Protein AF-A0A501W677-F1 (afdb_monomer)

Structure (mmCIF, N/CA/C/O backbone):
data_AF-A0A501W677-F1
#
_entry.id   AF-A0A501W677-F1
#
loop_
_atom_site.group_PDB
_atom_site.id
_atom_site.type_symbol
_atom_site.label_atom_id
_atom_site.label_alt_id
_atom_site.label_comp_id
_atom_site.label_asym_id
_atom_site.label_entity_id
_atom_site.label_seq_id
_atom_site.pdbx_PDB_ins_code
_atom_site.Cartn_x
_atom_site.Cartn_y
_atom_site.Cartn_z
_atom_site.occupancy
_atom_site.B_iso_or_equiv
_atom_site.auth_seq_id
_atom_site.auth_comp_id
_atom_site.auth_asym_id
_atom_site.auth_atom_id
_atom_site.pdbx_PDB_model_num
ATOM 1 N N . PRO A 1 1 ? 9.034 -8.618 4.615 1.00 73.69 1 PRO A N 1
ATOM 2 C CA . PRO A 1 1 ? 8.570 -7.218 4.753 1.00 73.69 1 PRO A CA 1
ATOM 3 C C . PRO A 1 1 ? 7.466 -7.107 5.815 1.00 73.69 1 PRO A C 1
ATOM 5 O O . PRO A 1 1 ? 6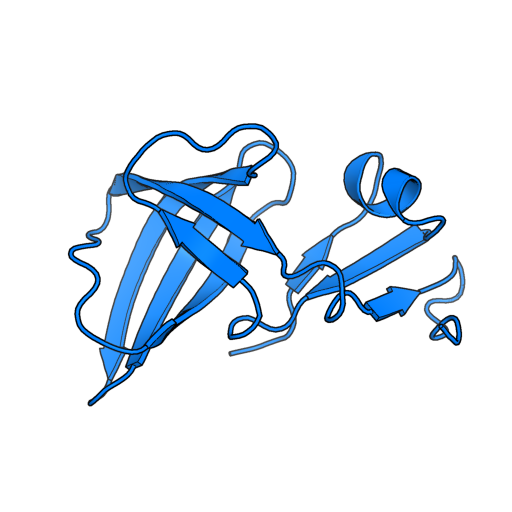.708 -8.055 6.017 1.00 73.69 1 PRO A O 1
ATO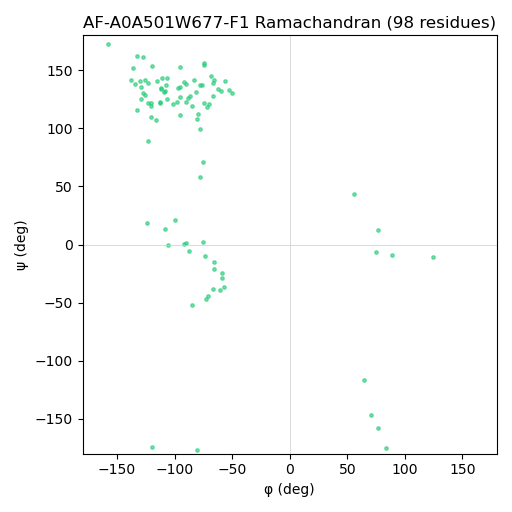M 8 N N . THR A 1 2 ? 7.439 -5.993 6.546 1.00 88.38 2 THR A N 1
ATOM 9 C CA . THR A 1 2 ? 6.465 -5.740 7.617 1.00 88.38 2 THR A CA 1
ATOM 10 C C . THR A 1 2 ? 5.088 -5.397 7.046 1.00 88.38 2 THR A C 1
ATOM 12 O O . THR A 1 2 ? 4.974 -4.957 5.904 1.00 88.38 2 THR A O 1
ATOM 15 N N . MET A 1 3 ? 4.039 -5.624 7.841 1.00 95.44 3 MET A N 1
ATOM 16 C CA . MET A 1 3 ? 2.665 -5.229 7.512 1.00 95.44 3 MET A CA 1
ATOM 17 C C . MET A 1 3 ? 2.590 -3.724 7.223 1.00 95.44 3 MET A C 1
ATOM 19 O O . MET A 1 3 ? 3.217 -2.940 7.935 1.00 95.44 3 MET A O 1
ATOM 23 N N . ASN A 1 4 ? 1.793 -3.324 6.234 1.00 97.75 4 ASN A N 1
ATOM 24 C CA . ASN A 1 4 ? 1.443 -1.922 6.036 1.00 97.75 4 ASN A CA 1
ATOM 25 C C . ASN A 1 4 ? 0.229 -1.579 6.886 1.00 97.75 4 ASN A C 1
ATOM 27 O O . ASN A 1 4 ? -0.786 -2.265 6.769 1.00 97.75 4 ASN A O 1
ATOM 31 N N . PHE A 1 5 ? 0.315 -0.520 7.684 1.00 96.88 5 PHE A N 1
ATOM 32 C CA . PHE A 1 5 ? -0.824 0.034 8.406 1.00 96.88 5 PHE A CA 1
ATOM 33 C C . PHE A 1 5 ? -1.214 1.370 7.788 1.00 96.88 5 PHE A C 1
ATOM 35 O O . PHE A 1 5 ? -0.358 2.217 7.548 1.00 96.88 5 PHE A O 1
ATOM 42 N N . VAL A 1 6 ? -2.503 1.536 7.512 1.00 96.94 6 VAL A N 1
ATOM 43 C CA . VAL A 1 6 ? -3.066 2.740 6.903 1.00 96.94 6 VAL A CA 1
ATOM 44 C C . VAL A 1 6 ? -4.245 3.201 7.746 1.00 96.94 6 VAL A C 1
ATOM 46 O O . VAL A 1 6 ? -5.080 2.390 8.137 1.00 96.94 6 VAL A O 1
ATOM 49 N N . GLU A 1 7 ? -4.326 4.502 8.000 1.00 96.56 7 GLU A N 1
ATOM 50 C CA . GLU A 1 7 ? -5.344 5.123 8.853 1.00 96.56 7 GLU A CA 1
ATOM 51 C C . GLU A 1 7 ? -6.188 6.153 8.080 1.00 96.56 7 GLU A C 1
ATOM 53 O O . GLU A 1 7 ? -6.071 6.326 6.859 1.00 96.56 7 GLU A O 1
ATOM 58 N N . GLY A 1 8 ? -7.067 6.852 8.801 1.00 95.06 8 GLY A N 1
ATOM 59 C CA . GLY A 1 8 ? -7.781 8.021 8.298 1.00 95.06 8 GLY A CA 1
ATOM 60 C C . GLY A 1 8 ? -8.845 7.682 7.246 1.00 95.06 8 GLY A C 1
ATOM 61 O O . GLY A 1 8 ? -9.461 6.615 7.308 1.00 95.06 8 GLY A O 1
ATOM 62 N N . PRO A 1 9 ? -9.089 8.565 6.255 1.00 94.75 9 PRO A N 1
ATOM 63 C CA . PRO A 1 9 ? -10.175 8.386 5.288 1.00 94.75 9 PRO A CA 1
ATOM 64 C C . PRO A 1 9 ? -10.092 7.092 4.476 1.00 94.75 9 PRO A C 1
ATOM 66 O O . PRO A 1 9 ? -11.110 6.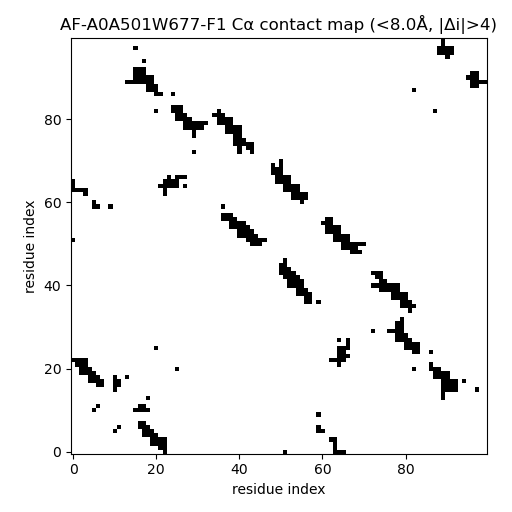620 3.981 1.00 94.75 9 PRO A O 1
ATOM 69 N N . THR A 1 10 ? -8.894 6.523 4.318 1.00 94.75 10 THR A N 1
ATOM 70 C CA . THR A 1 10 ? -8.719 5.242 3.625 1.00 94.75 10 THR A CA 1
ATOM 71 C C . THR A 1 10 ? -9.228 4.093 4.487 1.00 94.75 10 THR A C 1
ATOM 73 O O . THR A 1 10 ? -9.989 3.272 3.989 1.00 94.75 10 THR A O 1
ATOM 76 N N . ALA A 1 11 ? -8.861 4.059 5.772 1.00 95.62 11 ALA A N 1
ATOM 77 C CA . ALA A 1 11 ? -9.320 3.033 6.707 1.00 95.62 11 ALA A CA 1
ATOM 78 C C . ALA A 1 11 ? -10.826 3.135 6.987 1.00 95.62 11 ALA A C 1
ATOM 80 O O . ALA A 1 11 ? -11.519 2.120 7.003 1.00 95.62 11 ALA A O 1
ATOM 81 N N . ALA A 1 12 ? -11.351 4.361 7.082 1.00 95.19 12 ALA A N 1
ATOM 82 C CA . ALA A 1 12 ? -12.772 4.616 7.303 1.00 95.19 12 ALA A CA 1
ATOM 83 C C . ALA A 1 12 ? -13.675 4.015 6.208 1.00 95.19 12 ALA A C 1
ATOM 85 O O . ALA A 1 12 ? -14.801 3.629 6.496 1.00 95.19 12 ALA A O 1
ATOM 86 N N . ARG A 1 13 ? -13.185 3.870 4.964 1.00 93.50 13 ARG A N 1
ATOM 87 C CA . ARG A 1 13 ? -13.920 3.189 3.873 1.00 93.50 13 ARG A CA 1
ATOM 88 C C . ARG A 1 13 ? -14.131 1.692 4.114 1.00 93.50 13 ARG A C 1
ATOM 90 O O . ARG A 1 13 ? -14.930 1.086 3.412 1.00 93.50 13 ARG A O 1
ATOM 97 N N . TYR A 1 14 ? -13.402 1.112 5.062 1.00 93.88 14 TYR A N 1
ATOM 98 C CA . TYR A 1 14 ? -13.492 -0.291 5.458 1.00 93.88 14 TYR A CA 1
ATOM 99 C C . TYR A 1 14 ? -14.135 -0.466 6.841 1.00 93.88 14 TYR A C 1
ATOM 101 O O . TYR A 1 14 ? -14.041 -1.553 7.411 1.00 93.88 14 TYR A O 1
ATOM 109 N N . ASP A 1 15 ? -14.767 0.577 7.391 1.00 95.31 15 ASP A N 1
ATOM 110 C CA . ASP A 1 15 ? -15.335 0.588 8.745 1.00 95.31 15 ASP A CA 1
ATOM 111 C C . ASP A 1 15 ? -14.292 0.240 9.825 1.00 95.31 15 ASP A C 1
ATOM 113 O O . ASP A 1 15 ? -14.540 -0.557 10.730 1.00 95.31 15 ASP A O 1
ATOM 117 N N . ALA A 1 16 ? -13.088 0.810 9.704 1.00 96.88 16 ALA A N 1
ATOM 118 C CA . ALA A 1 16 ? -11.974 0.576 10.618 1.00 96.88 16 ALA A CA 1
ATOM 119 C C . ALA A 1 16 ? -11.250 1.881 10.979 1.00 96.88 16 ALA A C 1
ATOM 121 O O . ALA A 1 16 ? -11.194 2.810 10.170 1.00 96.88 16 ALA A O 1
ATOM 122 N N . GLN A 1 17 ? -10.644 1.927 12.170 1.00 97.62 17 GLN A N 1
ATOM 123 C CA . GLN A 1 17 ? -9.721 3.007 12.540 1.00 97.62 17 GLN A CA 1
ATOM 124 C C . GLN A 1 17 ? -8.416 2.876 11.748 1.00 97.62 17 GLN A C 1
ATOM 126 O O . GLN A 1 17 ? -7.906 3.849 11.190 1.00 97.62 17 GLN A O 1
ATOM 131 N N . THR A 1 18 ? -7.924 1.642 11.664 1.00 97.81 18 THR A N 1
ATOM 132 C CA . THR A 1 18 ? -6.699 1.284 10.959 1.00 97.81 18 THR A CA 1
ATOM 133 C C . THR A 1 18 ? -6.970 0.047 10.115 1.00 97.81 18 THR A C 1
ATOM 135 O O . THR A 1 18 ? -7.616 -0.903 10.561 1.00 97.81 18 THR A O 1
ATOM 138 N N . ILE A 1 19 ? -6.452 0.030 8.892 1.00 97.44 19 ILE A N 1
ATOM 139 C CA . ILE A 1 19 ? -6.380 -1.180 8.079 1.00 97.44 19 ILE A CA 1
ATOM 140 C C . ILE A 1 19 ? -4.943 -1.679 8.007 1.00 97.44 19 ILE A C 1
ATOM 142 O O . ILE A 1 19 ? -3.998 -0.897 7.932 1.00 97.44 19 ILE A O 1
ATOM 146 N N . GLY A 1 20 ? -4.786 -2.995 8.008 1.00 97.44 20 GLY A N 1
ATOM 147 C CA . GLY A 1 20 ? -3.531 -3.674 7.750 1.00 97.44 20 GLY A CA 1
ATOM 148 C C . GLY A 1 20 ? -3.565 -4.361 6.391 1.00 97.44 20 GLY A C 1
ATOM 149 O O . GLY A 1 20 ? -4.493 -5.119 6.106 1.00 97.44 20 GLY A O 1
ATOM 150 N N . VAL A 1 21 ? -2.525 -4.181 5.579 1.00 97.62 21 VAL A N 1
ATOM 151 C CA . VAL A 1 21 ? -2.354 -4.893 4.305 1.00 97.62 21 VAL A CA 1
ATOM 152 C C . VAL 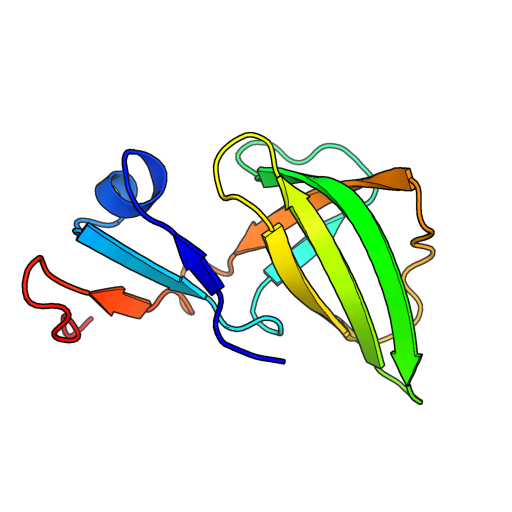A 1 21 ? -0.960 -5.509 4.248 1.00 97.62 21 VAL A C 1
ATOM 154 O O . VAL A 1 21 ? 0.048 -4.822 4.426 1.00 97.62 21 VAL A O 1
ATOM 157 N N . ARG A 1 22 ? -0.883 -6.822 4.005 1.00 97.50 22 ARG A N 1
ATOM 158 C CA . ARG A 1 22 ? 0.411 -7.494 3.826 1.00 97.50 22 ARG A CA 1
ATOM 159 C C . ARG A 1 22 ? 1.062 -7.039 2.512 1.00 97.50 22 ARG A C 1
ATOM 161 O O . ARG A 1 22 ? 0.338 -6.850 1.538 1.00 97.50 22 ARG A O 1
ATOM 168 N N . PRO A 1 23 ? 2.394 -6.906 2.441 1.00 97.06 23 PRO A N 1
ATOM 169 C CA . PRO A 1 23 ? 3.089 -6.460 1.228 1.00 97.06 23 PRO A CA 1
ATOM 170 C C . PRO A 1 23 ? 2.819 -7.307 -0.019 1.00 97.06 23 PRO A C 1
ATOM 172 O O . PRO A 1 23 ? 2.709 -6.768 -1.114 1.00 97.06 23 PRO A O 1
ATOM 175 N N . GLU A 1 24 ? 2.682 -8.621 0.145 1.00 96.50 24 GLU A N 1
ATOM 176 C CA . GLU A 1 24 ? 2.307 -9.574 -0.906 1.00 96.50 24 GLU A CA 1
ATOM 177 C C . GLU A 1 24 ? 0.826 -9.499 -1.308 1.00 96.50 24 GLU A C 1
ATOM 179 O O . GLU A 1 24 ? 0.414 -10.118 -2.283 1.00 96.50 24 GLU A O 1
ATOM 184 N N . HIS A 1 25 ? 0.008 -8.764 -0.551 1.00 96.88 25 HIS A N 1
ATOM 185 C CA . HIS A 1 25 ? -1.410 -8.556 -0.831 1.00 96.88 25 HIS A CA 1
ATOM 186 C C . HIS A 1 25 ? -1.686 -7.198 -1.499 1.00 96.88 25 HIS A C 1
ATOM 188 O O . HIS A 1 25 ? -2.816 -6.704 -1.459 1.00 96.88 25 HIS A O 1
ATOM 194 N N . ILE A 1 26 ? -0.669 -6.599 -2.120 1.00 96.44 26 ILE A N 1
ATOM 195 C CA . ILE A 1 26 ? -0.781 -5.362 -2.888 1.00 96.44 26 ILE A CA 1
ATOM 196 C C . ILE A 1 26 ? -0.340 -5.648 -4.320 1.00 96.44 26 ILE A C 1
ATOM 198 O O . ILE A 1 26 ? 0.808 -6.005 -4.572 1.00 96.44 26 ILE A O 1
ATOM 202 N N . SER A 1 27 ? -1.253 -5.453 -5.266 1.00 95.06 27 SER A N 1
ATOM 203 C CA . SER A 1 27 ? -0.926 -5.461 -6.689 1.00 95.06 27 SER A CA 1
ATOM 204 C C . SER A 1 27 ? -0.280 -4.136 -7.084 1.00 95.06 27 SER A C 1
ATOM 206 O O . SER A 1 27 ? -0.753 -3.072 -6.680 1.00 95.06 27 SER A O 1
ATOM 208 N N . VAL A 1 28 ? 0.773 -4.199 -7.897 1.00 94.94 28 VAL A N 1
ATOM 209 C CA . VAL A 1 28 ? 1.471 -3.026 -8.430 1.00 94.94 28 VAL A CA 1
ATOM 210 C C . VAL A 1 28 ? 1.250 -2.907 -9.936 1.00 94.94 28 VAL A C 1
ATOM 212 O O . VAL A 1 28 ? 1.362 -3.886 -10.670 1.00 94.94 28 VAL A O 1
ATOM 215 N N . SER A 1 29 ? 0.940 -1.697 -10.393 1.00 94.31 29 SER A N 1
ATOM 216 C CA . SER A 1 29 ? 0.781 -1.348 -11.804 1.00 94.31 29 SER A CA 1
ATOM 217 C C . SER A 1 29 ? 1.684 -0.170 -12.162 1.00 94.31 29 SER A C 1
ATOM 219 O O . SER A 1 29 ? 1.820 0.769 -11.379 1.00 94.31 29 SER A O 1
ATOM 221 N N . THR A 1 30 ? 2.279 -0.196 -13.356 1.00 94.12 30 THR A N 1
ATOM 222 C CA . THR A 1 30 ? 3.034 0.929 -13.945 1.00 94.12 30 THR A CA 1
ATOM 223 C C . THR A 1 30 ? 2.158 1.834 -14.815 1.00 94.12 30 THR A C 1
ATOM 225 O O . THR A 1 30 ? 2.635 2.820 -15.373 1.00 94.12 30 THR A O 1
ATOM 228 N N . THR A 1 31 ? 0.865 1.523 -14.927 1.00 95.19 31 THR A N 1
ATOM 229 C CA . THR A 1 31 ? -0.147 2.357 -15.585 1.00 95.19 31 THR A CA 1
ATOM 230 C C . THR A 1 31 ? -1.243 2.763 -14.598 1.00 95.19 31 THR A C 1
ATOM 232 O O . THR A 1 31 ? -1.510 2.007 -13.658 1.00 95.19 31 THR A O 1
ATOM 235 N N . PRO A 1 32 ? -1.925 3.905 -14.814 1.00 97.38 32 PRO A N 1
ATOM 236 C CA . PRO A 1 32 ? -3.024 4.339 -13.961 1.00 97.38 32 PRO A CA 1
ATOM 237 C C . PRO A 1 32 ? -4.109 3.279 -13.767 1.00 97.38 32 PRO A C 1
ATOM 239 O O . PRO A 1 32 ? -4.584 2.684 -14.732 1.00 97.38 32 PRO A O 1
ATOM 242 N N . VAL A 1 33 ? -4.517 3.091 -12.512 1.00 97.12 33 VAL A N 1
ATOM 243 C CA . VAL A 1 33 ? -5.653 2.255 -12.108 1.00 97.12 33 VAL A CA 1
ATOM 244 C C . VAL A 1 33 ? -6.584 3.113 -11.258 1.00 97.12 33 VAL A C 1
ATOM 246 O O . VAL A 1 33 ? -6.141 3.777 -10.319 1.00 97.12 33 VAL A O 1
ATOM 249 N N . GLU A 1 34 ? -7.869 3.137 -11.602 1.00 95.31 34 GLU A N 1
ATOM 250 C CA . GLU A 1 34 ? -8.871 3.894 -10.853 1.00 95.31 34 GLU A CA 1
ATOM 251 C C . GLU A 1 34 ? -8.983 3.372 -9.412 1.00 95.31 34 GLU A C 1
ATOM 253 O O . GLU A 1 34 ? -9.015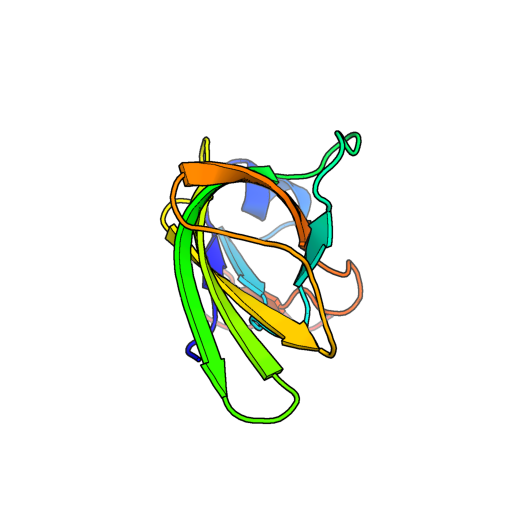 2.168 -9.173 1.00 95.31 34 GLU A O 1
ATOM 258 N N . GLY A 1 35 ? -9.009 4.286 -8.439 1.00 92.06 35 GLY A N 1
ATOM 259 C CA . GLY A 1 35 ? -9.109 3.945 -7.016 1.00 92.06 35 GLY A CA 1
ATOM 260 C C . GLY A 1 35 ? -7.827 3.394 -6.376 1.00 92.06 35 GLY A C 1
ATOM 261 O O . GLY A 1 35 ? -7.798 3.238 -5.155 1.00 92.06 35 GLY A O 1
ATOM 262 N N . ALA A 1 36 ? -6.769 3.145 -7.153 1.00 96.50 36 ALA A N 1
ATOM 263 C CA . ALA A 1 36 ? -5.476 2.713 -6.634 1.00 96.50 36 ALA A CA 1
ATOM 264 C C . ALA A 1 36 ? -4.712 3.858 -5.953 1.00 96.50 36 ALA A C 1
ATOM 266 O O . ALA A 1 36 ? -4.876 5.037 -6.280 1.00 96.50 36 ALA A O 1
ATOM 267 N N . TRP A 1 37 ? -3.824 3.503 -5.029 1.00 97.00 37 TRP A N 1
ATOM 268 C CA . TRP A 1 37 ? -2.934 4.451 -4.369 1.00 97.00 37 TRP A CA 1
ATOM 269 C C . TRP A 1 37 ? -1.760 4.770 -5.286 1.00 97.00 37 TRP A C 1
ATOM 271 O O . TRP A 1 37 ? -0.931 3.908 -5.583 1.00 97.00 37 TRP A O 1
ATOM 281 N N . LYS A 1 38 ? -1.702 6.012 -5.762 1.00 98.00 38 LYS A N 1
ATOM 282 C CA . LYS A 1 38 ? -0.588 6.502 -6.568 1.00 98.00 38 LYS A CA 1
ATOM 283 C C . LYS A 1 38 ? 0.611 6.792 -5.668 1.00 98.00 38 LYS A C 1
ATOM 285 O O . LYS A 1 38 ? 0.462 7.388 -4.601 1.00 98.00 38 LYS A O 1
ATOM 290 N N . GLY A 1 39 ? 1.797 6.398 -6.111 1.00 97.81 39 GLY A N 1
ATOM 291 C CA . GLY A 1 39 ? 3.026 6.662 -5.379 1.00 97.81 39 GLY A CA 1
ATOM 292 C C . GLY A 1 39 ? 4.273 6.623 -6.245 1.00 97.81 39 GLY A C 1
ATOM 293 O O . GLY A 1 39 ? 4.225 6.268 -7.423 1.00 97.81 39 GLY A O 1
ATOM 294 N N . THR A 1 40 ? 5.389 7.011 -5.638 1.00 98.19 40 THR A N 1
ATOM 295 C CA . THR A 1 40 ? 6.715 7.015 -6.261 1.00 98.19 40 THR A CA 1
ATOM 296 C C . THR A 1 40 ? 7.587 5.961 -5.608 1.00 98.19 40 THR A C 1
ATOM 298 O O . THR A 1 40 ? 7.646 5.854 -4.384 1.00 98.19 40 THR A O 1
ATOM 301 N N . VAL A 1 41 ? 8.276 5.174 -6.421 1.00 97.25 41 VAL A N 1
ATOM 302 C CA . VAL A 1 41 ? 9.164 4.118 -5.943 1.00 97.25 41 VAL A CA 1
ATOM 303 C C . VAL A 1 41 ? 10.412 4.743 -5.330 1.00 97.25 41 VAL A C 1
ATOM 305 O O . VAL A 1 41 ? 11.179 5.412 -6.020 1.00 97.25 41 VAL A O 1
ATOM 308 N N . GLY A 1 42 ? 10.627 4.503 -4.040 1.00 95.94 42 GLY A N 1
ATOM 309 C CA . GLY A 1 42 ? 11.837 4.902 -3.330 1.00 95.94 42 GLY A CA 1
ATOM 310 C C . GLY A 1 42 ? 12.948 3.871 -3.492 1.00 95.94 42 GLY A C 1
ATOM 311 O O . GLY A 1 42 ? 14.046 4.204 -3.905 1.00 95.94 42 GLY A O 1
ATOM 312 N N . VAL A 1 43 ? 12.680 2.597 -3.215 1.00 92.88 43 VAL A N 1
ATOM 313 C CA . VAL A 1 43 ? 13.684 1.523 -3.323 1.00 92.88 43 VAL A CA 1
ATOM 314 C C . VAL A 1 43 ? 13.045 0.294 -3.954 1.00 92.88 43 VAL A C 1
ATOM 316 O O . VAL A 1 43 ? 11.893 -0.010 -3.657 1.00 92.88 43 VAL A O 1
ATOM 319 N N . ALA A 1 44 ? 13.794 -0.405 -4.811 1.00 91.94 44 ALA A N 1
ATOM 320 C CA . ALA A 1 44 ? 13.407 -1.688 -5.391 1.00 91.94 44 ALA A CA 1
ATOM 321 C C . ALA A 1 44 ? 14.570 -2.690 -5.275 1.00 91.94 44 ALA A C 1
ATOM 323 O O . ALA A 1 44 ? 15.631 -2.491 -5.870 1.00 91.94 44 ALA A O 1
ATOM 324 N N . GLU A 1 45 ? 14.368 -3.763 -4.516 1.00 90.88 45 GLU A N 1
ATOM 325 C CA . GLU A 1 45 ? 15.352 -4.817 -4.258 1.00 90.88 45 GLU A CA 1
ATOM 326 C C . GLU A 1 45 ? 14.904 -6.126 -4.909 1.00 90.88 45 GLU A C 1
ATOM 328 O O . GLU A 1 45 ? 13.826 -6.639 -4.610 1.00 90.88 45 GLU A O 1
ATOM 333 N N . HIS A 1 46 ? 15.743 -6.683 -5.784 1.00 88.94 46 HIS A N 1
ATOM 334 C CA . HIS A 1 46 ? 15.476 -7.951 -6.463 1.00 88.94 46 HIS A CA 1
ATOM 335 C C . HIS A 1 46 ? 16.149 -9.090 -5.695 1.00 88.94 46 HIS A C 1
ATOM 337 O O . HIS A 1 46 ? 17.377 -9.180 -5.657 1.00 88.94 46 HIS A O 1
ATOM 343 N N . LEU A 1 47 ? 15.347 -9.961 -5.082 1.00 87.81 47 LEU A N 1
ATOM 344 C CA . LEU A 1 47 ? 15.796 -11.086 -4.267 1.00 87.81 47 LEU A CA 1
ATOM 345 C C . LEU A 1 47 ? 15.222 -12.390 -4.832 1.00 87.81 47 LEU A C 1
ATOM 347 O O . LEU A 1 47 ? 14.145 -12.849 -4.454 1.00 87.81 47 LEU A O 1
ATOM 351 N N . GLY A 1 48 ? 15.964 -13.003 -5.755 1.00 86.88 48 GLY A N 1
ATOM 352 C CA . GLY A 1 48 ? 15.527 -14.225 -6.428 1.00 86.88 48 GLY A CA 1
ATOM 353 C C . GLY A 1 48 ? 14.285 -13.976 -7.285 1.00 86.88 48 GLY A C 1
ATOM 354 O O . GLY A 1 48 ? 14.349 -13.221 -8.248 1.00 86.88 48 GLY A O 1
ATOM 355 N N . SER A 1 49 ? 13.168 -14.625 -6.948 1.00 86.50 49 SER A N 1
ATOM 356 C CA . SER A 1 49 ? 11.888 -14.497 -7.663 1.00 86.50 49 SER A CA 1
ATOM 357 C C . SER A 1 49 ? 11.002 -13.349 -7.175 1.00 86.50 49 SER A C 1
ATOM 359 O O . SER A 1 49 ? 9.920 -13.139 -7.727 1.00 86.50 49 SER A O 1
ATOM 361 N N . ASP A 1 50 ? 11.414 -12.666 -6.108 1.00 90.12 50 ASP A N 1
ATOM 362 C CA . ASP A 1 50 ? 10.657 -11.588 -5.489 1.00 90.12 50 ASP A CA 1
ATOM 363 C C . ASP A 1 50 ? 11.344 -10.242 -5.709 1.00 90.12 50 ASP A C 1
ATOM 365 O O . ASP A 1 50 ? 12.567 -10.123 -5.592 1.00 90.12 50 ASP A O 1
ATOM 369 N N . THR A 1 51 ? 10.531 -9.212 -5.917 1.00 90.62 51 THR A N 1
ATOM 370 C CA . THR A 1 51 ? 10.962 -7.817 -5.849 1.00 90.62 51 THR A CA 1
ATOM 371 C C . THR A 1 51 ? 10.288 -7.148 -4.657 1.00 90.62 51 THR A C 1
ATOM 373 O O . THR A 1 51 ? 9.058 -7.105 -4.562 1.00 90.62 51 THR A O 1
ATOM 376 N N . PHE A 1 52 ? 11.092 -6.615 -3.741 1.00 93.06 52 PHE A N 1
ATOM 377 C CA . PHE A 1 52 ? 10.625 -5.809 -2.617 1.00 93.06 52 PHE A CA 1
ATOM 378 C C . PHE A 1 52 ? 10.716 -4.338 -2.986 1.00 93.06 52 PHE A C 1
ATOM 380 O O . PHE A 1 52 ? 11.765 -3.867 -3.418 1.00 93.06 52 PHE A O 1
ATOM 387 N N . VAL A 1 53 ? 9.608 -3.619 -2.841 1.00 94.50 53 VAL A N 1
ATOM 388 C CA . VAL A 1 53 ? 9.498 -2.226 -3.268 1.00 94.50 53 VAL A CA 1
ATOM 389 C C . VAL A 1 53 ? 8.992 -1.378 -2.111 1.00 94.50 53 VAL A C 1
ATOM 391 O O . VAL A 1 53 ? 7.977 -1.703 -1.497 1.00 94.50 53 VAL A O 1
ATOM 394 N N . HIS A 1 54 ? 9.682 -0.277 -1.837 1.00 96.56 54 HIS A N 1
ATOM 395 C CA . HIS A 1 54 ? 9.206 0.785 -0.958 1.00 96.56 54 HIS A CA 1
ATOM 396 C C . HIS A 1 54 ? 8.620 1.900 -1.819 1.00 96.56 54 HIS A C 1
ATOM 398 O O . HIS A 1 54 ? 9.309 2.425 -2.697 1.00 96.56 54 HIS A O 1
ATOM 404 N N . VAL A 1 55 ? 7.357 2.249 -1.589 1.00 97.62 55 VAL A N 1
ATOM 405 C CA . VAL A 1 55 ? 6.628 3.239 -2.389 1.00 97.62 55 VAL A CA 1
ATOM 406 C C . VAL A 1 55 ? 6.112 4.350 -1.490 1.00 97.62 55 VAL A C 1
ATOM 408 O O . VAL A 1 55 ? 5.323 4.103 -0.582 1.00 97.62 55 VAL A O 1
ATOM 411 N N . GLU A 1 56 ? 6.513 5.580 -1.782 1.00 97.94 56 GLU A N 1
ATOM 412 C CA . GLU A 1 56 ? 5.991 6.787 -1.148 1.00 97.94 56 GLU A CA 1
ATOM 413 C C . GLU A 1 56 ? 4.655 7.155 -1.795 1.00 97.94 56 GLU A C 1
ATOM 415 O O . GLU A 1 56 ? 4.615 7.565 -2.958 1.00 97.94 56 GLU A O 1
ATOM 420 N N . THR A 1 57 ? 3.550 6.966 -1.075 1.00 96.94 57 THR A N 1
ATOM 421 C CA . THR A 1 57 ? 2.201 7.197 -1.614 1.00 96.94 57 THR A CA 1
ATOM 422 C C . THR A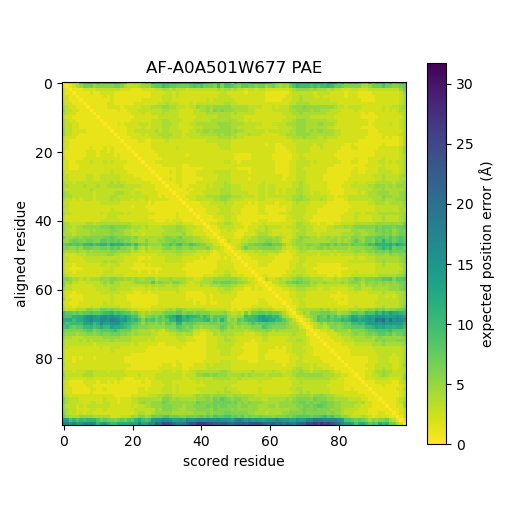 1 57 ? 1.650 8.580 -1.291 1.00 96.94 57 THR A C 1
ATOM 424 O O . THR A 1 57 ? 1.948 9.179 -0.255 1.00 96.94 57 THR A O 1
ATOM 427 N N . GLU A 1 58 ? 0.765 9.064 -2.160 1.00 90.56 58 GLU A N 1
ATOM 428 C CA . GLU A 1 58 ? -0.011 10.287 -1.956 1.00 90.56 58 GLU A CA 1
ATOM 429 C C . GLU A 1 58 ? -1.151 10.034 -0.939 1.00 90.56 58 GLU A C 1
ATOM 431 O O . GLU A 1 58 ? -2.328 9.982 -1.288 1.00 90.56 58 GLU A O 1
ATOM 436 N N . GLY A 1 59 ? -0.800 9.856 0.341 1.00 89.56 59 GLY A N 1
ATOM 437 C CA . GLY A 1 59 ? -1.753 9.865 1.463 1.00 89.56 59 GLY A CA 1
ATOM 438 C C . GLY A 1 59 ? -1.765 8.636 2.376 1.00 89.56 59 GLY A C 1
ATOM 439 O O . GLY A 1 59 ? -2.377 8.707 3.439 1.00 89.56 59 GLY A O 1
ATOM 440 N N . GLN A 1 60 ? -1.091 7.539 2.018 1.00 93.69 60 GLN A N 1
ATOM 441 C CA . GLN A 1 60 ? -0.956 6.348 2.875 1.00 93.69 60 GLN A CA 1
ATOM 442 C C . GLN A 1 60 ? 0.448 6.221 3.497 1.00 93.69 60 GLN A C 1
ATOM 444 O O . GLN A 1 60 ? 0.690 5.299 4.270 1.00 93.69 60 GLN A O 1
ATOM 449 N N . GLY A 1 61 ? 1.360 7.153 3.194 1.00 94.50 61 GLY A N 1
ATOM 450 C CA . GLY A 1 61 ? 2.758 7.108 3.628 1.00 94.50 61 GLY A CA 1
ATOM 451 C C . GLY A 1 61 ? 3.593 6.119 2.810 1.00 94.50 61 GLY A C 1
ATOM 452 O O . GLY A 1 61 ? 3.239 5.775 1.677 1.00 94.50 61 GLY A O 1
ATOM 453 N N . THR A 1 62 ? 4.710 5.669 3.377 1.00 96.56 62 THR A N 1
ATOM 454 C CA . THR A 1 62 ? 5.561 4.651 2.755 1.00 96.56 62 THR A CA 1
ATOM 455 C C . THR A 1 62 ? 4.915 3.274 2.873 1.00 96.56 62 THR A C 1
ATOM 457 O O . THR A 1 62 ? 4.687 2.778 3.977 1.00 96.56 62 THR A O 1
ATOM 460 N N . LEU A 1 63 ? 4.669 2.621 1.738 1.00 97.44 63 LEU A N 1
ATOM 461 C CA . LEU A 1 63 ? 4.157 1.256 1.677 1.00 97.44 63 LEU A CA 1
ATOM 462 C C . LEU A 1 63 ? 5.237 0.279 1.215 1.00 97.44 63 LEU A C 1
ATOM 464 O O . LEU A 1 63 ? 5.960 0.525 0.251 1.00 97.44 63 LEU A O 1
ATOM 468 N N . ASN A 1 64 ? 5.294 -0.866 1.884 1.00 97.44 64 ASN A N 1
ATOM 469 C CA . ASN A 1 64 ? 6.085 -2.023 1.501 1.00 97.44 64 ASN A CA 1
ATOM 470 C C . ASN A 1 64 ? 5.261 -2.908 0.566 1.00 97.44 64 ASN A C 1
ATOM 472 O O . ASN A 1 64 ? 4.173 -3.356 0.927 1.00 97.44 64 ASN A O 1
ATOM 476 N N . VAL A 1 65 ? 5.800 -3.228 -0.600 1.00 96.50 65 VAL A N 1
ATOM 477 C CA . VAL A 1 65 ? 5.168 -4.096 -1.594 1.00 96.50 65 VAL A CA 1
ATOM 478 C C . VAL A 1 65 ? 6.103 -5.260 -1.883 1.00 96.50 65 VAL A C 1
ATOM 480 O O . VAL A 1 65 ? 7.317 -5.084 -1.985 1.00 96.50 65 VAL A O 1
ATOM 483 N N . ARG A 1 66 ? 5.544 -6.462 -2.006 1.00 95.31 66 ARG A N 1
ATOM 484 C CA . ARG A 1 66 ? 6.263 -7.634 -2.503 1.00 95.31 66 ARG A CA 1
ATOM 485 C C . ARG A 1 66 ? 5.598 -8.077 -3.797 1.00 95.31 66 ARG A C 1
ATOM 487 O O . ARG A 1 66 ? 4.511 -8.645 -3.760 1.00 95.31 66 ARG A O 1
ATOM 494 N N . ALA A 1 67 ? 6.262 -7.831 -4.917 1.00 89.69 67 ALA A N 1
ATOM 495 C CA . ALA A 1 67 ? 5.820 -8.293 -6.222 1.00 89.69 67 ALA A CA 1
ATOM 496 C C . ALA A 1 67 ? 6.519 -9.612 -6.574 1.00 89.69 67 ALA A C 1
ATOM 498 O O . ALA A 1 67 ? 7.725 -9.755 -6.373 1.00 89.69 67 ALA A O 1
ATOM 499 N N . SER A 1 68 ? 5.762 -10.574 -7.098 1.00 83.88 68 SER A N 1
ATOM 500 C CA . SER A 1 68 ? 6.313 -11.810 -7.656 1.00 83.88 68 SER A CA 1
ATOM 501 C C . SER A 1 68 ? 6.602 -11.647 -9.148 1.00 83.88 68 SER A C 1
ATOM 503 O O . SER A 1 68 ? 5.745 -11.142 -9.877 1.00 83.88 68 SER A O 1
ATOM 505 N N . GLY A 1 69 ? 7.740 -12.162 -9.612 1.00 73.50 69 GLY A N 1
ATOM 506 C CA . GLY A 1 69 ? 8.129 -12.123 -11.025 1.00 73.50 69 GLY A CA 1
ATOM 507 C C . GLY A 1 69 ? 8.801 -10.812 -11.446 1.00 73.50 69 GLY A C 1
ATOM 508 O O . GLY A 1 69 ? 9.078 -9.941 -10.625 1.00 73.50 69 GLY A O 1
ATOM 509 N N . GLU A 1 70 ? 9.087 -10.677 -12.743 1.00 68.19 70 GLU A N 1
ATOM 510 C CA . GLU A 1 70 ? 9.700 -9.462 -13.290 1.00 68.19 70 GLU A CA 1
ATOM 511 C C . GLU A 1 70 ? 8.653 -8.357 -13.450 1.00 68.19 70 GLU A C 1
ATOM 513 O O . GLU A 1 70 ? 7.915 -8.307 -14.435 1.00 68.19 70 GLU A O 1
ATOM 518 N N . VAL A 1 71 ? 8.609 -7.437 -12.488 1.00 74.94 71 VAL A N 1
ATOM 519 C CA . VAL A 1 71 ? 7.944 -6.145 -12.674 1.00 74.94 71 VAL A CA 1
ATOM 520 C C . VAL A 1 71 ? 9.031 -5.105 -12.953 1.00 74.94 71 VAL A C 1
ATOM 522 O O . VAL A 1 71 ? 9.920 -4.943 -12.116 1.00 74.94 71 VAL A O 1
ATOM 525 N N . PRO A 1 72 ? 9.011 -4.400 -14.102 1.00 83.38 72 PRO A N 1
ATOM 526 C CA . PRO A 1 72 ? 10.090 -3.501 -14.518 1.00 83.38 72 PRO A CA 1
ATOM 527 C C . PRO A 1 72 ? 10.036 -2.157 -13.772 1.00 83.38 72 PRO A C 1
ATOM 529 O O . PRO A 1 72 ? 9.9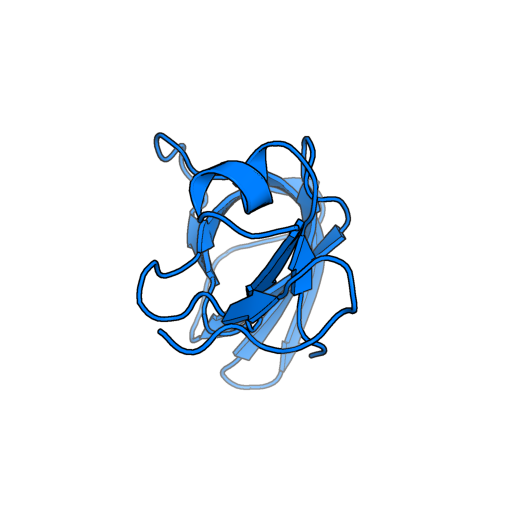19 -1.104 -14.393 1.00 83.38 72 PRO A O 1
ATOM 532 N N . ILE A 1 73 ? 10.097 -2.201 -12.442 1.00 88.50 73 ILE A N 1
ATOM 533 C CA . ILE A 1 73 ? 10.029 -1.049 -11.543 1.00 88.50 73 ILE A CA 1
ATOM 534 C C . ILE A 1 73 ? 11.437 -0.616 -11.138 1.00 88.50 73 ILE A C 1
ATOM 536 O O . ILE A 1 73 ? 12.276 -1.432 -10.752 1.00 88.50 73 ILE A O 1
ATOM 540 N N . ARG A 1 74 ? 11.683 0.690 -11.183 1.00 90.75 74 ARG A N 1
ATOM 541 C CA . ARG A 1 74 ? 12.928 1.336 -10.768 1.00 90.75 74 ARG A CA 1
ATOM 542 C C . ARG A 1 74 ? 12.654 2.464 -9.781 1.00 90.75 74 ARG A C 1
ATOM 544 O O . ARG A 1 74 ? 11.549 2.989 -9.697 1.00 90.75 74 ARG A O 1
ATOM 551 N N . HIS A 1 75 ? 13.699 2.858 -9.053 1.00 94.12 75 HIS A N 1
ATOM 552 C CA . HIS A 1 75 ? 13.683 4.077 -8.245 1.00 94.12 75 HIS A CA 1
ATOM 553 C C . HIS A 1 75 ? 13.191 5.269 -9.082 1.00 94.12 75 HIS A C 1
ATOM 555 O O . HIS A 1 75 ? 13.731 5.544 -10.154 1.00 94.12 75 HIS A O 1
ATOM 561 N N . GLY A 1 76 ? 12.234 6.023 -8.546 1.00 96.00 76 GLY A N 1
ATOM 562 C CA . GLY A 1 76 ? 11.651 7.211 -9.167 1.00 96.00 76 GLY A CA 1
ATOM 563 C C . GLY A 1 76 ? 10.450 6.933 -10.071 1.00 96.00 76 GLY A C 1
ATOM 564 O O . GLY A 1 76 ? 9.778 7.886 -10.465 1.00 96.00 76 GLY A O 1
ATOM 565 N N . ASP A 1 77 ? 10.139 5.670 -10.376 1.00 96.31 77 ASP A N 1
ATOM 566 C CA . ASP A 1 77 ? 8.961 5.342 -11.175 1.00 96.31 77 ASP A CA 1
ATOM 567 C C . ASP A 1 77 ? 7.675 5.694 -10.419 1.00 96.31 7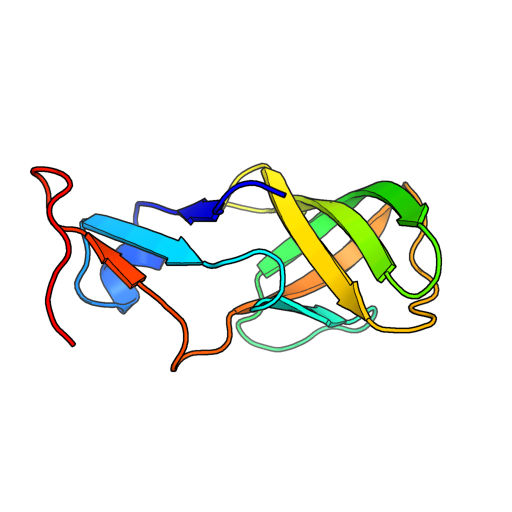7 ASP A C 1
ATOM 569 O O . ASP A 1 77 ? 7.553 5.482 -9.209 1.00 96.31 77 ASP A O 1
ATOM 573 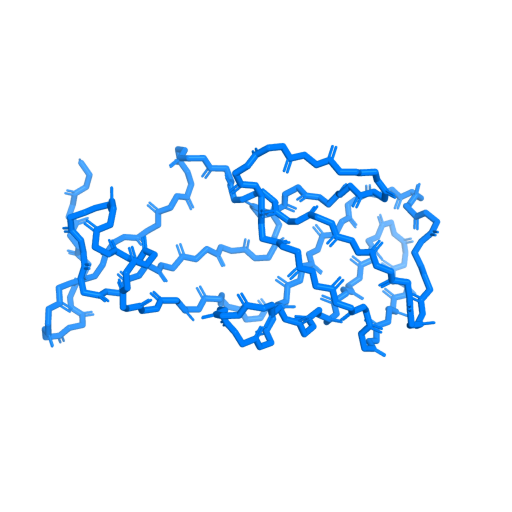N N . THR A 1 78 ? 6.689 6.207 -11.155 1.00 97.50 78 THR A N 1
ATOM 574 C CA . THR A 1 78 ? 5.319 6.325 -10.649 1.00 97.50 78 THR A CA 1
ATOM 575 C C . THR A 1 78 ? 4.611 4.986 -10.800 1.00 97.50 78 THR A C 1
ATOM 577 O O . THR A 1 78 ? 4.610 4.396 -11.881 1.00 97.50 78 THR A O 1
ATOM 580 N N . VAL A 1 79 ? 3.975 4.532 -9.725 1.00 97.00 79 VAL A N 1
ATOM 581 C CA . VAL A 1 79 ? 3.223 3.277 -9.679 1.00 97.00 79 VAL A CA 1
ATOM 582 C C . VAL A 1 79 ? 1.854 3.476 -9.036 1.00 97.00 79 VAL A C 1
ATOM 584 O O . VAL A 1 79 ? 1.607 4.453 -8.326 1.00 97.00 79 VAL A O 1
ATOM 587 N N . TRP A 1 80 ? 0.965 2.518 -9.281 1.00 97.50 80 TRP A N 1
ATOM 588 C CA . TRP A 1 80 ? -0.380 2.452 -8.720 1.00 97.50 80 TRP A CA 1
ATOM 589 C C . TRP A 1 80 ? -0.534 1.157 -7.932 1.00 97.50 80 TRP A C 1
ATOM 591 O O . TRP A 1 80 ? -0.345 0.065 -8.472 1.00 97.50 80 TRP A O 1
ATOM 601 N N . LEU A 1 81 ? -0.858 1.289 -6.648 1.00 97.25 81 LEU A N 1
ATOM 602 C CA . LEU A 1 81 ? -0.945 0.197 -5.688 1.00 97.25 81 LEU A CA 1
ATOM 603 C C . LEU A 1 81 ? -2.400 -0.120 -5.363 1.00 97.25 81 LEU A C 1
ATOM 605 O O . LEU A 1 81 ? -3.158 0.754 -4.948 1.00 97.25 81 LEU A O 1
ATOM 609 N N . THR A 1 82 ? -2.786 -1.381 -5.533 1.00 97.00 82 THR A N 1
ATOM 610 C CA . THR A 1 82 ? -4.150 -1.846 -5.260 1.00 97.00 82 THR A CA 1
ATOM 611 C C . THR A 1 82 ? -4.113 -2.935 -4.190 1.00 97.00 82 THR A C 1
ATOM 613 O O . THR A 1 82 ? -3.623 -4.032 -4.476 1.00 97.00 82 THR A O 1
ATOM 616 N N . PRO A 1 83 ? -4.595 -2.677 -2.959 1.00 96.44 83 PRO A N 1
ATOM 617 C CA . PRO A 1 83 ? -4.739 -3.732 -1.963 1.00 96.44 83 PRO A CA 1
ATOM 618 C C . PRO A 1 83 ? -5.810 -4.734 -2.411 1.00 96.44 83 PRO A C 1
ATOM 620 O O . PRO A 1 83 ? -6.861 -4.343 -2.920 1.00 96.44 83 PRO A O 1
ATOM 623 N N . HIS A 1 84 ? -5.575 -6.031 -2.207 1.00 95.50 84 HIS A N 1
ATOM 624 C CA . HIS A 1 84 ? -6.609 -7.035 -2.462 1.00 95.50 84 HIS A CA 1
ATOM 625 C C . HIS A 1 84 ? -7.726 -6.913 -1.411 1.00 95.50 84 HIS A C 1
ATOM 627 O O . HIS A 1 84 ? -7.433 -7.075 -0.224 1.00 95.50 84 HIS A O 1
ATOM 633 N N . PRO A 1 85 ? -8.991 -6.673 -1.809 1.00 91.75 85 PRO A N 1
ATOM 634 C CA . PRO A 1 85 ? -10.070 -6.336 -0.876 1.00 91.75 85 PRO A CA 1
ATOM 635 C C . PRO A 1 85 ? -10.333 -7.441 0.157 1.00 91.75 85 PRO A C 1
ATOM 637 O O . PRO A 1 85 ? -10.466 -7.151 1.342 1.00 91.75 85 PRO A O 1
ATOM 640 N N . ASP A 1 86 ? -10.273 -8.710 -0.255 1.00 93.69 86 ASP A N 1
ATOM 641 C CA . ASP A 1 86 ? -10.482 -9.875 0.626 1.00 93.69 86 ASP A CA 1
ATOM 642 C C . ASP A 1 86 ? -9.292 -10.169 1.560 1.00 93.69 86 ASP A C 1
ATOM 644 O O . ASP A 1 86 ? -9.265 -11.167 2.284 1.00 93.69 86 ASP A O 1
ATOM 648 N N . ARG A 1 87 ? -8.246 -9.341 1.506 1.00 95.88 87 ARG A N 1
ATOM 649 C CA . ARG A 1 87 ? -6.997 -9.502 2.258 1.00 95.88 87 ARG A CA 1
ATOM 650 C C . ARG A 1 87 ? -6.660 -8.281 3.112 1.00 95.88 87 ARG A C 1
ATOM 652 O O . ARG A 1 87 ? -5.510 -8.124 3.534 1.00 95.88 87 ARG A O 1
ATOM 659 N N . ILE A 1 88 ? -7.661 -7.443 3.369 1.00 96.12 88 ILE A N 1
ATOM 660 C CA . ILE A 1 88 ? -7.570 -6.280 4.244 1.00 96.12 88 ILE A CA 1
ATOM 661 C C . ILE A 1 88 ? -7.938 -6.700 5.663 1.00 96.12 88 ILE A C 1
ATOM 663 O O . ILE A 1 88 ? -9.022 -7.214 5.925 1.00 96.12 88 ILE A O 1
ATOM 667 N N . TYR A 1 89 ? -7.014 -6.464 6.587 1.00 97.00 89 TYR A N 1
ATOM 668 C CA . TYR A 1 89 ? -7.230 -6.661 8.013 1.00 97.00 89 TYR A CA 1
ATOM 669 C C . TYR A 1 89 ? -7.722 -5.351 8.612 1.00 97.00 89 TYR A C 1
ATOM 671 O O . TYR A 1 89 ? -7.226 -4.288 8.248 1.00 97.00 89 TYR A O 1
ATOM 679 N N . ARG A 1 90 ? -8.686 -5.415 9.524 1.00 97.38 90 ARG A N 1
ATOM 680 C CA . ARG A 1 90 ? -9.302 -4.236 10.135 1.00 97.38 90 ARG A CA 1
ATOM 681 C C . ARG A 1 90 ? -8.999 -4.196 11.620 1.00 97.38 90 ARG A C 1
ATOM 683 O O . ARG A 1 90 ? -9.034 -5.239 12.270 1.00 97.38 90 ARG A O 1
ATOM 690 N N . PHE A 1 91 ? -8.736 -3.005 12.135 1.00 97.38 91 PHE A N 1
ATOM 691 C CA . PHE A 1 91 ? -8.457 -2.762 13.543 1.00 97.38 91 PHE A CA 1
ATOM 692 C C . PHE A 1 91 ? -9.327 -1.614 14.061 1.00 97.38 91 PHE A C 1
ATOM 694 O O . PHE A 1 91 ? -9.573 -0.635 13.343 1.00 97.38 91 PHE A O 1
ATOM 701 N N . ASP A 1 92 ? -9.817 -1.758 15.289 1.00 96.69 92 ASP A N 1
ATOM 702 C CA . ASP A 1 92 ? -10.574 -0.720 15.987 1.00 96.69 92 ASP A CA 1
ATOM 703 C C . ASP A 1 92 ? -9.655 0.345 16.614 1.00 96.69 92 ASP A C 1
ATOM 705 O O . ASP A 1 92 ? -8.435 0.335 16.431 1.00 96.69 92 ASP A O 1
ATOM 709 N N . ALA A 1 93 ? -10.252 1.301 17.330 1.00 95.56 93 ALA A N 1
ATOM 710 C CA . ALA A 1 93 ? -9.527 2.396 17.972 1.00 95.56 93 ALA A CA 1
ATOM 711 C C . ALA A 1 93 ? -8.582 1.946 19.100 1.00 95.56 93 ALA A C 1
ATOM 713 O O . ALA A 1 93 ? -7.637 2.668 19.413 1.00 95.56 93 ALA A O 1
ATOM 714 N N . ASP A 1 94 ? -8.803 0.758 19.665 1.00 95.12 94 ASP A N 1
ATOM 715 C CA . ASP A 1 94 ? -7.943 0.151 20.682 1.00 95.12 94 ASP A CA 1
ATOM 716 C C . ASP A 1 94 ? -6.840 -0.725 20.050 1.00 95.12 94 ASP A C 1
ATOM 718 O O . ASP A 1 94 ? -6.024 -1.326 20.752 1.00 95.12 94 ASP A O 1
ATOM 722 N N . GLY A 1 95 ? -6.789 -0.792 18.713 1.00 93.12 95 GLY A N 1
ATOM 723 C CA . GLY A 1 95 ? -5.841 -1.604 17.953 1.00 93.12 95 GLY A CA 1
ATOM 724 C C . GLY A 1 95 ? -6.187 -3.094 17.936 1.00 93.12 95 GLY A C 1
ATOM 725 O O . GLY A 1 95 ? -5.352 -3.913 17.539 1.00 93.12 95 GLY A O 1
ATOM 726 N N . LEU A 1 96 ? -7.395 -3.475 18.356 1.00 95.75 96 LEU A N 1
ATOM 727 C CA . LEU A 1 96 ? -7.854 -4.858 18.336 1.00 95.75 96 LEU A CA 1
ATOM 728 C C . LEU A 1 96 ? -8.381 -5.219 16.950 1.00 95.75 96 LEU A C 1
ATOM 730 O O . LEU A 1 96 ? -9.022 -4.423 16.266 1.00 95.75 96 LEU A O 1
ATOM 734 N N . ALA A 1 97 ? -8.095 -6.449 16.526 1.00 95.38 97 ALA A N 1
ATOM 735 C CA . ALA A 1 97 ? -8.553 -6.942 15.238 1.00 95.38 97 ALA A CA 1
ATOM 736 C C . ALA A 1 97 ? -10.082 -7.085 15.225 1.00 95.38 97 ALA A C 1
ATOM 738 O O . ALA A 1 97 ? -10.662 -7.772 16.067 1.00 95.38 97 ALA A O 1
ATOM 739 N N . ILE A 1 98 ? -10.719 -6.493 14.219 1.00 94.94 98 ILE A N 1
ATOM 740 C CA . ILE A 1 98 ? -12.148 -6.642 13.959 1.00 94.94 98 ILE A CA 1
ATOM 741 C C . ILE A 1 98 ? -12.325 -7.911 13.127 1.00 94.94 98 ILE A C 1
ATOM 743 O O . ILE A 1 98 ? -11.787 -8.014 12.020 1.00 94.94 98 ILE A O 1
ATOM 747 N N . ALA A 1 99 ? -13.072 -8.882 13.654 1.00 81.56 99 ALA A N 1
ATOM 748 C CA . ALA A 1 99 ? -13.423 -10.077 12.898 1.00 81.56 99 ALA A CA 1
ATOM 749 C C . ALA A 1 99 ? -14.216 -9.686 11.638 1.00 81.56 99 ALA A C 1
ATOM 751 O O . ALA A 1 99 ? -15.128 -8.858 11.687 1.00 81.56 99 ALA A O 1
ATOM 752 N N . SER A 1 100 ? -13.807 -10.246 10.503 1.00 62.16 100 SER A N 1
ATOM 753 C CA . SER A 1 100 ? -14.508 -10.158 9.219 1.00 62.16 100 SER A CA 1
ATOM 754 C C . SER A 1 100 ? -15.784 -10.982 9.232 1.00 62.16 100 SER A C 1
ATOM 756 O O . SER A 1 100 ? -15.675 -12.161 9.647 1.00 62.16 100 SER A O 1
#

Nearest PDB structures (foldseek):
  2yyz-assembly1_A  TM=8.554E-01  e=2.991E-07  Thermotoga maritima MSB8
  1b9m-assembly1_A  TM=8.720E-01  e=2.578E-03  Escherichia coli
  1o7l-assembly1_A  TM=8.478E-01  e=2.444E-03  Escherichia coli
  8y5f-assembly1_D  TM=7.479E-01  e=6.381E-03  Escherichia coli
  1gut-assembly1_C  TM=6.272E-01  e=7.815E-02  Clostridium pasteurianum

Solvent-accessible surface area (backbone atoms only — not comparable to full-atom values): 5617 Å² total; per-residue (Å²): 134,65,70,32,69,33,53,58,80,69,12,47,77,69,81,22,49,30,28,37,37,45,20,73,43,34,50,79,34,82,56,95,51,90,94,35,50,46,25,34,26,66,43,65,47,80,57,88,64,35,31,42,33,38,28,46,32,85,81,62,44,75,37,52,33,36,43,77,54,95,68,100,71,48,66,69,39,64,36,22,40,38,68,43,77,95,56,58,43,36,18,41,91,87,66,47,76,52,86,131

Mean predicted aligned error: 3.4 Å

Secondary structure (DSSP, 8-state):
-PPEEEEHHHHHTTT-SEEEE-GGGEEEESS--TT-EEEEEEEEEEETTEEEEEEEETTTEEEEEEEES-----TT-EEEEEE-GGGEEEE-TTSPEEP-

pLDDT: mean 93.41, std 6.35, range [62.16, 98.19]

Radius of gyration: 13.44 Å; Cα contacts (8 Å, |Δi|>4): 233; chains: 1; bounding box: 31×25×36 Å

InterPro domains:
  IPR008995 Molybdate/tungstate binding, C-terminal [SSF50331] (1-96)
  IPR012340 Nucleic acid-binding, OB-fold [G3DSA:2.40.50.140] (22-83)
  IPR013611 Transport-associated OB, type 2 [PF08402] (19-90)

Foldseek 3Di:
DDWQKFADPVLVVVVARIKTFDQAQKDKDLDDDPPFWKWFWADWDDDPQWIWTWTQTPHRGTDIHIDGHDDPDDGGRIMTIDGNPVRMWGAHPVRDTDDD

Organism: NCBI:txid2589815

Sequence (100 aa):
PTMNFVEGPTAARYDAQTIGVRPEHISVSTTPVEGAWKGTVGVAEHLGSDTFVHVETEGQGTLNVRASGEVPIRHGDTVWLTPHPDRIYRFDADGLAIAS